Protein AF-A0A4U2EF23-F1 (afdb_monomer)

Solvent-accessible surface area (backbone atoms only — not comparable to full-atom values): 6633 Å² total; per-residue (Å²): 134,88,76,68,92,79,40,51,67,53,52,50,54,52,49,36,72,76,54,49,86,48,57,45,56,87,77,42,66,62,83,53,58,76,50,65,29,48,39,32,32,67,85,78,73,45,77,45,79,42,25,51,49,58,47,70,64,41,89,87,46,69,50,65,70,61,34,57,77,50,56,64,54,66,60,49,52,51,52,49,55,48,55,65,55,42,76,79,61,78,46,93,80,60,84,46,57,78,58,54,59,62,60,66,66,74,76,113

Structure (mmCIF, N/CA/C/O backbone):
data_AF-A0A4U2EF23-F1
#
_entry.id   AF-A0A4U2EF23-F1
#
loop_
_atom_site.group_PDB
_atom_site.id
_atom_site.type_symbol
_atom_site.label_atom_id
_atom_site.label_alt_id
_atom_site.label_comp_id
_atom_site.label_asym_id
_atom_site.label_entity_id
_atom_site.label_seq_id
_atom_site.pdbx_PDB_ins_code
_atom_site.Cartn_x
_atom_site.Cartn_y
_atom_site.Cartn_z
_atom_site.occupancy
_atom_site.B_iso_or_equiv
_atom_site.auth_seq_id
_atom_site.auth_comp_id
_atom_site.auth_asym_id
_atom_site.auth_atom_id
_atom_site.pdbx_PDB_model_num
ATOM 1 N N . MET A 1 1 ? -0.115 12.621 21.025 1.00 45.22 1 MET A N 1
ATOM 2 C CA . MET A 1 1 ? -1.493 12.299 20.584 1.00 45.22 1 MET A CA 1
ATOM 3 C C . MET A 1 1 ? -1.573 10.803 20.317 1.00 45.22 1 MET A C 1
ATOM 5 O O . MET A 1 1 ? -0.789 10.310 19.516 1.00 45.22 1 MET A O 1
ATOM 9 N N . ALA A 1 2 ? -2.441 10.072 21.017 1.00 51.09 2 ALA A N 1
ATOM 10 C CA . ALA A 1 2 ? -2.619 8.637 20.795 1.00 51.09 2 ALA A CA 1
ATOM 11 C C . ALA A 1 2 ? -3.492 8.418 19.550 1.00 51.09 2 ALA A C 1
ATOM 13 O O . ALA A 1 2 ? -4.661 8.795 19.534 1.00 51.09 2 ALA A O 1
ATOM 14 N N . ILE A 1 3 ? -2.920 7.850 18.487 1.00 53.78 3 ILE A N 1
ATOM 15 C CA . ILE A 1 3 ? -3.671 7.506 17.274 1.00 53.78 3 ILE A CA 1
ATOM 16 C C . ILE A 1 3 ? -4.458 6.213 17.563 1.00 53.78 3 ILE A C 1
ATOM 18 O O . ILE A 1 3 ? -3.842 5.214 17.945 1.00 53.78 3 ILE A O 1
ATOM 22 N N . PRO A 1 4 ? -5.797 6.186 17.406 1.00 57.59 4 PRO A N 1
ATOM 23 C CA . PRO A 1 4 ? -6.602 5.005 17.703 1.00 57.59 4 PRO A CA 1
ATOM 24 C C . PRO A 1 4 ? -6.253 3.853 16.755 1.00 57.59 4 PRO A C 1
ATOM 26 O O . PRO A 1 4 ? -6.173 4.023 15.537 1.00 57.59 4 PRO A O 1
ATOM 29 N N . LYS A 1 5 ? -6.052 2.662 17.329 1.00 59.06 5 LYS A N 1
ATOM 30 C CA . LYS A 1 5 ? -5.333 1.547 16.693 1.00 59.06 5 LYS A CA 1
ATOM 31 C C . LYS A 1 5 ? -6.028 0.926 15.472 1.00 59.06 5 LYS A C 1
ATOM 33 O O . LYS A 1 5 ? -5.356 0.224 14.733 1.00 59.06 5 LYS A O 1
ATOM 38 N N . ASN A 1 6 ? -7.314 1.174 15.210 1.00 66.12 6 ASN A N 1
ATOM 39 C CA . ASN A 1 6 ? -8.06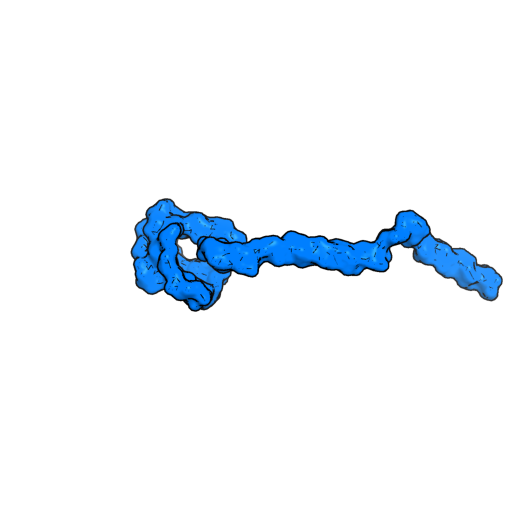0 0.498 14.135 1.00 66.12 6 ASN A CA 1
ATOM 40 C C . ASN A 1 6 ? -9.240 1.337 13.619 1.00 66.12 6 ASN A C 1
ATOM 42 O O . ASN A 1 6 ? -10.392 0.976 13.816 1.00 66.12 6 ASN A O 1
ATOM 46 N N . THR A 1 7 ? -8.980 2.476 12.980 1.00 83.75 7 THR A N 1
ATOM 47 C CA . THR A 1 7 ? -10.048 3.268 12.342 1.00 83.75 7 THR A CA 1
ATOM 48 C C . THR A 1 7 ? -9.782 3.439 10.851 1.00 83.75 7 THR A C 1
ATOM 50 O O . THR A 1 7 ? -8.625 3.480 10.428 1.00 83.75 7 THR A O 1
ATOM 53 N N . LYS A 1 8 ? -10.846 3.613 10.052 1.00 86.56 8 LYS A N 1
ATOM 54 C CA . LYS A 1 8 ? -10.757 3.959 8.619 1.00 86.56 8 LYS A CA 1
ATOM 55 C C . LYS A 1 8 ? -9.803 5.132 8.366 1.00 86.56 8 LYS A C 1
ATOM 57 O O . LYS A 1 8 ? -8.983 5.080 7.455 1.00 86.56 8 LYS A O 1
ATOM 62 N N . LYS A 1 9 ? -9.831 6.153 9.229 1.00 88.06 9 LYS A N 1
ATOM 63 C CA . LYS A 1 9 ? -8.914 7.304 9.164 1.00 88.06 9 LYS A CA 1
ATOM 64 C C . LYS A 1 9 ? -7.449 6.887 9.324 1.00 88.06 9 LYS A C 1
ATOM 66 O O . LYS A 1 9 ? -6.614 7.292 8.522 1.00 88.06 9 LYS A O 1
ATOM 71 N N . ALA A 1 10 ? -7.140 6.043 10.312 1.00 87.75 10 ALA A N 1
ATOM 72 C CA . ALA A 1 10 ? -5.783 5.537 10.520 1.00 87.75 10 ALA A CA 1
ATOM 73 C C . ALA A 1 10 ? -5.287 4.698 9.327 1.00 87.75 10 ALA A C 1
ATOM 75 O O . ALA A 1 10 ? -4.121 4.808 8.948 1.00 87.75 10 ALA A O 1
ATOM 76 N N . PHE A 1 11 ? -6.168 3.907 8.700 1.00 89.12 11 PHE A N 1
ATOM 77 C CA . PHE A 1 11 ? -5.844 3.177 7.472 1.00 89.12 11 PHE A CA 1
ATOM 78 C C . PHE A 1 11 ? -5.481 4.129 6.324 1.00 89.12 11 PHE A C 1
ATOM 80 O O . PHE A 1 11 ? -4.431 3.952 5.712 1.00 89.12 11 PHE A O 1
ATOM 87 N N . ILE A 1 12 ? -6.297 5.160 6.075 1.00 90.06 12 ILE A N 1
ATOM 88 C CA . ILE A 1 12 ? -6.070 6.131 4.991 1.00 90.06 12 ILE A CA 1
ATOM 89 C C . ILE A 1 12 ? -4.751 6.880 5.196 1.00 90.06 12 ILE A C 1
ATOM 91 O O . ILE A 1 12 ? -3.943 6.948 4.273 1.00 90.06 12 ILE A O 1
ATOM 95 N N . VAL A 1 13 ? -4.485 7.372 6.412 1.00 90.62 13 VAL A N 1
ATOM 96 C CA . VAL A 1 13 ? -3.221 8.058 6.733 1.00 90.62 13 VAL A CA 1
ATOM 97 C C . VAL A 1 13 ? -2.028 7.134 6.490 1.00 90.62 13 VAL A C 1
ATOM 99 O O . VAL A 1 13 ? -1.048 7.531 5.864 1.00 90.62 13 VAL A O 1
ATOM 102 N N . LYS A 1 14 ? -2.117 5.872 6.923 1.00 90.44 14 LYS A N 1
ATOM 103 C CA . LYS A 1 14 ? -1.050 4.888 6.713 1.00 90.44 14 LYS A CA 1
ATOM 104 C C . LYS A 1 14 ? -0.858 4.540 5.231 1.00 90.44 14 LYS A C 1
ATOM 106 O O . LYS A 1 14 ? 0.278 4.376 4.785 1.00 90.44 14 LYS A O 1
ATOM 111 N N . ALA A 1 15 ? -1.943 4.427 4.466 1.00 91.38 15 ALA A N 1
ATOM 112 C CA . ALA A 1 15 ? -1.898 4.195 3.024 1.00 91.38 15 ALA A CA 1
ATOM 113 C C . ALA A 1 15 ? -1.234 5.372 2.295 1.00 91.38 15 ALA A C 1
ATOM 115 O O . ALA A 1 15 ? -0.330 5.151 1.491 1.00 91.38 15 ALA A O 1
ATOM 116 N N . GLN A 1 16 ? -1.589 6.609 2.650 1.00 91.19 16 GLN A N 1
ATOM 117 C CA . GLN A 1 16 ? -0.965 7.825 2.119 1.00 91.19 16 GLN A CA 1
ATOM 118 C C . GLN A 1 16 ? 0.517 7.931 2.493 1.00 91.19 16 GLN A C 1
ATOM 120 O O . GLN A 1 16 ? 1.336 8.261 1.645 1.00 91.19 16 GLN A O 1
ATOM 125 N N . GLN A 1 17 ? 0.901 7.595 3.727 1.00 92.00 17 GLN A N 1
ATOM 126 C CA . GLN A 1 17 ? 2.310 7.602 4.139 1.00 92.00 17 GLN A CA 1
ATOM 127 C C . GLN A 1 17 ? 3.159 6.590 3.359 1.00 92.00 17 GLN A C 1
ATOM 129 O O . GLN A 1 17 ? 4.306 6.876 3.030 1.00 92.00 17 GLN A O 1
ATOM 134 N N . ARG A 1 18 ? 2.615 5.403 3.060 1.00 91.69 18 ARG A N 1
ATOM 135 C CA . ARG A 1 18 ? 3.356 4.356 2.341 1.00 91.69 18 ARG A CA 1
ATOM 136 C C . ARG A 1 18 ? 3.391 4.577 0.831 1.00 91.69 18 ARG A C 1
ATOM 138 O O . ARG A 1 18 ? 4.411 4.313 0.202 1.00 91.69 18 ARG A O 1
ATOM 145 N N . TRP A 1 19 ? 2.271 4.993 0.249 1.00 91.88 19 TRP A N 1
ATOM 146 C CA . TRP A 1 19 ? 2.072 5.003 -1.202 1.00 91.88 19 TRP A CA 1
ATOM 147 C C . TRP A 1 19 ? 1.936 6.403 -1.801 1.00 91.88 19 TRP A C 1
ATOM 149 O O . TRP A 1 19 ? 1.872 6.534 -3.025 1.00 91.88 19 TRP A O 1
ATOM 159 N N . GLY A 1 20 ? 1.873 7.445 -0.974 1.00 90.50 20 GLY A N 1
ATOM 160 C CA . GLY A 1 20 ? 1.584 8.806 -1.410 1.00 90.50 20 GLY A CA 1
ATOM 161 C C . GLY A 1 20 ? 0.205 8.893 -2.059 1.00 90.50 20 GLY A C 1
ATOM 162 O O . GLY A 1 20 ? -0.792 8.424 -1.514 1.00 90.50 20 GLY A O 1
ATOM 163 N N . ASN A 1 21 ? 0.165 9.463 -3.262 1.00 90.88 21 ASN A N 1
ATOM 164 C CA . ASN A 1 21 ? -1.057 9.675 -4.037 1.00 90.88 21 ASN A CA 1
ATOM 165 C C . ASN A 1 21 ? -1.340 8.556 -5.066 1.00 90.88 21 ASN A C 1
ATOM 167 O O . ASN A 1 21 ? -2.088 8.774 -6.011 1.00 90.88 21 ASN A O 1
ATOM 171 N N . LYS A 1 22 ? -0.719 7.372 -4.945 1.00 91.06 22 LYS A N 1
ATOM 172 C CA . LYS A 1 22 ? -0.860 6.288 -5.943 1.00 91.06 22 LYS A CA 1
ATOM 173 C C . LYS A 1 22 ? -2.214 5.574 -5.902 1.00 91.06 22 LYS A C 1
ATOM 175 O O . LYS A 1 22 ? -2.697 5.116 -6.937 1.00 91.06 22 LYS A O 1
ATOM 180 N N . TYR A 1 23 ? -2.804 5.458 -4.715 1.00 93.94 23 TYR A N 1
ATOM 181 C CA . TYR A 1 23 ? -4.043 4.718 -4.495 1.00 93.94 23 TYR A CA 1
ATOM 182 C C . TYR A 1 23 ? -5.094 5.620 -3.862 1.00 93.94 23 TYR A C 1
ATOM 184 O O . TYR A 1 23 ? -4.783 6.407 -2.967 1.00 93.94 23 TYR A O 1
ATOM 192 N N . ASP A 1 24 ? -6.335 5.488 -4.317 1.00 92.75 24 ASP A N 1
ATOM 193 C CA . ASP A 1 24 ? -7.488 6.094 -3.670 1.00 92.75 24 ASP A CA 1
ATOM 194 C C . ASP A 1 24 ? -8.185 5.067 -2.768 1.00 92.75 24 ASP A C 1
ATOM 196 O O . ASP A 1 24 ? -8.467 3.935 -3.160 1.00 92.75 24 ASP A O 1
ATOM 200 N N . CYS A 1 25 ? -8.420 5.476 -1.524 1.00 89.25 25 CYS A N 1
ATOM 201 C CA . CYS A 1 25 ? -9.048 4.679 -0.475 1.00 89.25 25 CYS A CA 1
ATOM 202 C C . CYS A 1 25 ? -10.432 5.235 -0.092 1.00 89.25 25 CYS A C 1
ATOM 204 O O . CYS A 1 25 ? -10.955 4.897 0.969 1.00 89.25 25 CYS A O 1
ATOM 206 N N . SER A 1 26 ? -11.029 6.102 -0.918 1.00 87.25 26 SER A N 1
ATOM 207 C CA . SER A 1 26 ? -12.325 6.741 -0.640 1.00 87.25 26 SER A CA 1
ATOM 208 C C . SER A 1 26 ? -13.449 5.724 -0.395 1.00 87.25 26 SER A C 1
ATOM 210 O O . SER A 1 26 ? -14.254 5.891 0.526 1.00 87.25 26 SER A O 1
ATOM 212 N N . LYS A 1 27 ? -13.437 4.615 -1.147 1.00 85.06 27 LYS A N 1
ATOM 213 C CA . LYS A 1 27 ? -14.405 3.510 -1.045 1.00 85.06 27 LYS A CA 1
ATOM 214 C C . LYS A 1 27 ? -14.062 2.464 0.028 1.00 85.06 27 LYS A C 1
ATOM 216 O O . LYS A 1 27 ? -14.821 1.521 0.212 1.00 85.06 27 LYS A O 1
ATOM 221 N N . VAL A 1 28 ? -12.945 2.607 0.749 1.00 87.94 28 VAL A N 1
ATOM 222 C CA . VAL A 1 28 ? -12.517 1.606 1.739 1.00 87.94 28 VAL A CA 1
ATOM 223 C C . VAL A 1 28 ? -13.440 1.627 2.952 1.00 87.94 28 VAL A C 1
ATOM 225 O O . VAL A 1 28 ? -13.598 2.670 3.591 1.00 87.94 28 VAL A O 1
ATOM 228 N N . ASP A 1 29 ? -13.979 0.467 3.316 1.00 86.75 29 ASP A N 1
ATOM 229 C CA . ASP A 1 29 ? -14.604 0.239 4.615 1.00 86.75 29 ASP A CA 1
ATOM 230 C C . ASP A 1 29 ? -13.708 -0.659 5.476 1.00 86.75 29 ASP A C 1
ATOM 232 O O . ASP A 1 29 ? -13.542 -1.852 5.225 1.00 86.75 29 ASP A O 1
ATOM 236 N N . TYR A 1 30 ? -13.018 -0.053 6.444 1.00 87.81 30 TYR A N 1
ATOM 237 C CA . TYR A 1 30 ? -11.989 -0.743 7.216 1.00 87.81 30 TYR A CA 1
ATOM 238 C C . TYR A 1 30 ? -12.582 -1.362 8.480 1.00 87.81 30 TYR A C 1
ATOM 240 O O . TYR A 1 30 ? -12.881 -0.650 9.438 1.00 87.81 30 TYR A O 1
ATOM 248 N N . VAL A 1 31 ? -12.649 -2.694 8.506 1.00 87.31 31 VAL A N 1
ATOM 249 C CA . VAL A 1 31 ? -13.078 -3.470 9.680 1.00 87.31 31 VAL A CA 1
ATOM 250 C C . VAL A 1 31 ? -11.872 -3.988 10.470 1.00 87.31 31 VAL A C 1
ATOM 252 O O . VAL A 1 31 ? -11.749 -3.764 11.672 1.00 87.31 31 VAL A O 1
ATOM 255 N N . ASN A 1 32 ? -10.949 -4.687 9.804 1.00 87.19 32 ASN A N 1
ATOM 256 C CA . ASN A 1 32 ? -9.731 -5.231 10.406 1.00 87.19 32 ASN A CA 1
ATOM 257 C C . ASN A 1 32 ? -8.663 -5.497 9.324 1.00 87.19 32 ASN A C 1
ATOM 259 O O . ASN A 1 32 ? -8.872 -5.225 8.146 1.00 87.19 32 ASN A O 1
ATOM 263 N N . SER A 1 33 ? -7.502 -6.039 9.706 1.00 89.12 33 SER A N 1
ATOM 264 C CA . SER A 1 33 ? -6.389 -6.272 8.772 1.00 89.12 33 SER A CA 1
ATOM 265 C C . SER A 1 33 ? -6.571 -7.459 7.816 1.00 89.12 33 SER A C 1
ATOM 267 O O . SER A 1 33 ? -5.779 -7.606 6.882 1.00 89.12 33 SER A O 1
ATOM 269 N N . ARG A 1 34 ? -7.572 -8.311 8.060 1.00 90.25 34 ARG A N 1
ATOM 270 C CA . ARG A 1 34 ? -7.857 -9.551 7.323 1.00 90.25 34 ARG A CA 1
ATOM 271 C C . ARG A 1 34 ? -9.068 -9.426 6.398 1.00 90.25 34 ARG A C 1
ATOM 273 O O . ARG A 1 34 ? -9.123 -10.156 5.420 1.00 90.25 34 ARG A O 1
ATOM 280 N N . THR A 1 35 ? -10.004 -8.528 6.687 1.00 91.75 35 THR A N 1
ATOM 281 C CA . THR A 1 35 ? -11.153 -8.242 5.821 1.00 91.75 35 THR A CA 1
ATOM 282 C C . THR A 1 35 ? -10.675 -7.553 4.546 1.00 91.75 35 THR A C 1
ATOM 284 O O . THR A 1 35 ? -9.839 -6.653 4.618 1.00 91.75 35 THR A O 1
ATOM 287 N N . SER A 1 36 ? -11.159 -7.992 3.384 1.00 93.38 36 SER A N 1
ATOM 288 C CA . SER A 1 36 ? -10.858 -7.349 2.105 1.00 93.38 36 SER A CA 1
ATOM 289 C C . SER A 1 36 ? -11.418 -5.929 2.065 1.00 93.38 36 SER A C 1
ATOM 291 O O . SER A 1 36 ? -12.464 -5.631 2.636 1.00 93.38 36 SER A O 1
ATOM 293 N N . VAL A 1 37 ? -10.686 -5.040 1.403 1.00 93.81 37 VAL A N 1
ATOM 294 C CA . VAL A 1 37 ? -11.105 -3.668 1.135 1.00 93.81 37 VAL A CA 1
ATOM 295 C C . VAL A 1 37 ? -10.924 -3.369 -0.349 1.00 93.81 37 VAL A C 1
ATOM 297 O O . VAL A 1 37 ? -9.983 -3.863 -0.975 1.00 93.81 37 VA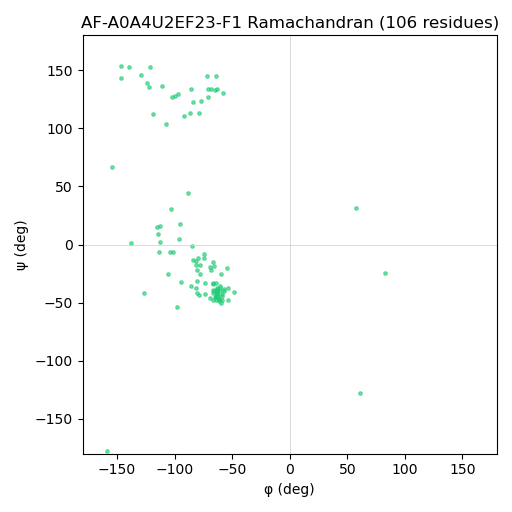L A O 1
ATOM 300 N N . VAL A 1 38 ? -11.816 -2.546 -0.897 1.00 94.44 38 VAL A N 1
ATOM 301 C CA . VAL A 1 38 ? -11.738 -2.076 -2.285 1.00 94.44 38 VAL A CA 1
ATOM 302 C C . VAL A 1 38 ? -10.811 -0.868 -2.346 1.00 94.44 38 VAL A C 1
ATOM 304 O O . VAL A 1 38 ? -11.038 0.133 -1.664 1.00 94.44 38 VAL A O 1
ATOM 307 N N . ILE A 1 39 ? -9.765 -0.961 -3.161 1.00 94.19 39 ILE A N 1
ATOM 308 C CA . ILE A 1 39 ? -8.765 0.088 -3.358 1.00 94.19 39 ILE A CA 1
ATOM 309 C C . ILE A 1 39 ? -8.740 0.447 -4.839 1.00 94.19 39 ILE A C 1
ATOM 311 O O . ILE A 1 39 ? -8.725 -0.430 -5.696 1.00 94.19 39 ILE A O 1
ATOM 315 N N . HIS A 1 40 ? -8.701 1.740 -5.139 1.00 94.75 40 HIS A N 1
ATOM 316 C CA . HIS A 1 40 ? -8.644 2.230 -6.510 1.00 94.75 40 HIS A CA 1
ATOM 317 C C . HIS A 1 40 ? -7.207 2.598 -6.892 1.00 94.75 40 HIS A C 1
ATOM 319 O O . HIS A 1 40 ? -6.534 3.359 -6.186 1.00 94.75 40 HIS A O 1
ATOM 325 N N . CYS A 1 41 ? -6.709 2.070 -8.010 1.00 95.00 41 CYS A N 1
ATOM 326 C CA . CYS A 1 41 ? -5.415 2.456 -8.562 1.00 95.00 41 CYS A CA 1
ATOM 327 C C . CYS A 1 41 ? -5.565 3.684 -9.463 1.00 95.00 41 CYS A C 1
ATOM 329 O O . CYS A 1 41 ? -6.094 3.570 -10.561 1.00 95.00 41 CYS A O 1
ATOM 331 N N . LYS A 1 42 ? -4.998 4.834 -9.072 1.00 93.88 42 LYS A N 1
ATOM 332 C CA . LYS A 1 42 ? -5.076 6.062 -9.889 1.00 93.88 42 LYS A CA 1
ATOM 333 C C . LYS A 1 42 ? -4.265 6.004 -11.187 1.00 93.88 42 LYS A C 1
ATOM 335 O O . LYS A 1 42 ? -4.465 6.822 -12.072 1.00 93.88 42 LYS A O 1
ATOM 340 N N . LYS A 1 43 ? -3.298 5.086 -11.280 1.00 93.00 43 LYS A N 1
ATOM 341 C CA . LYS A 1 43 ? -2.432 4.947 -12.461 1.00 93.00 43 LYS A CA 1
ATOM 342 C C . LYS A 1 43 ? -3.141 4.207 -13.598 1.00 93.00 43 LYS A C 1
ATOM 344 O O . LYS A 1 43 ? -3.029 4.623 -14.742 1.00 93.00 43 LYS A O 1
ATOM 349 N N . HIS A 1 44 ? -3.848 3.129 -13.265 1.00 91.81 44 HIS A N 1
ATOM 350 C CA . HIS A 1 44 ? -4.541 2.274 -14.236 1.00 91.81 44 HIS A CA 1
ATOM 351 C C . HIS A 1 44 ? -6.057 2.507 -14.256 1.00 91.81 44 HIS A C 1
ATOM 353 O O . HIS A 1 44 ? -6.744 1.982 -15.119 1.00 91.81 44 HIS A O 1
ATOM 359 N N . ASN A 1 45 ? -6.580 3.321 -13.332 1.00 92.56 45 ASN A N 1
ATOM 360 C CA . ASN A 1 45 ? -8.008 3.592 -13.148 1.00 92.56 45 ASN A CA 1
ATOM 361 C C . ASN A 1 45 ? -8.853 2.330 -12.892 1.00 92.56 45 ASN A C 1
ATOM 363 O O . ASN A 1 45 ? -10.027 2.283 -13.249 1.00 92.56 45 ASN A O 1
ATOM 367 N N . VAL A 1 46 ? -8.269 1.324 -12.239 1.00 93.12 46 VAL A N 1
ATOM 368 C CA . VAL A 1 46 ? -8.925 0.048 -11.915 1.00 93.12 46 VAL A CA 1
ATOM 369 C C . VAL A 1 46 ? -9.157 -0.064 -10.408 1.00 93.12 46 VAL A C 1
ATOM 371 O O . VAL A 1 46 ? -8.272 0.252 -9.604 1.00 93.12 46 VAL A O 1
ATOM 374 N N . ASP A 1 47 ? -10.346 -0.536 -10.034 1.00 94.25 47 ASP A N 1
ATOM 375 C CA . ASP A 1 4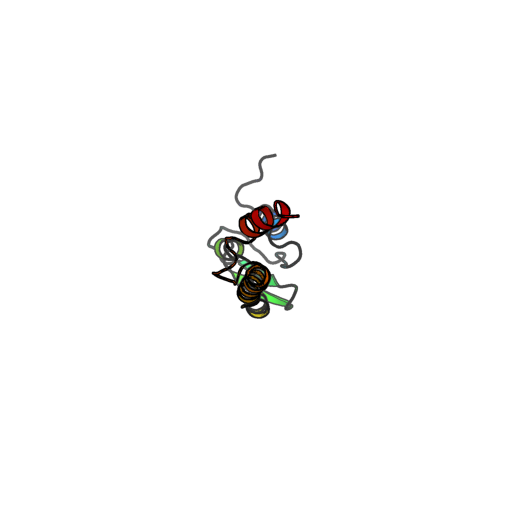7 ? -10.688 -0.939 -8.669 1.00 94.25 47 ASP A CA 1
ATOM 376 C C . ASP A 1 47 ? -10.258 -2.394 -8.446 1.00 94.25 47 ASP A C 1
ATOM 378 O O . ASP A 1 47 ? -10.515 -3.262 -9.278 1.00 94.25 47 ASP A O 1
ATOM 382 N N . PHE A 1 48 ? -9.607 -2.676 -7.319 1.00 94.00 48 PHE A N 1
ATOM 383 C CA . PHE A 1 48 ? -9.191 -4.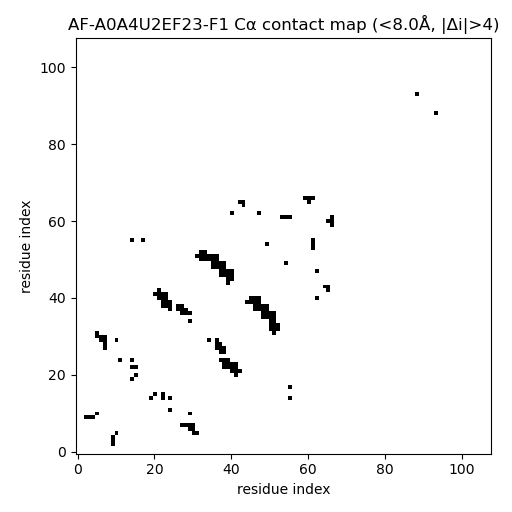029 -6.960 1.00 94.00 48 PHE A CA 1
ATOM 384 C C . PHE A 1 48 ? -9.402 -4.302 -5.472 1.00 94.00 48 PHE A C 1
ATOM 386 O O . PHE A 1 48 ? -9.355 -3.399 -4.632 1.00 94.00 48 PHE A O 1
ATOM 393 N N . GLU A 1 49 ? -9.609 -5.572 -5.136 1.00 93.81 49 GLU A N 1
ATOM 394 C CA . GLU A 1 49 ? -9.835 -6.008 -3.761 1.00 93.81 49 GLU A CA 1
ATOM 395 C C . GLU A 1 49 ? -8.583 -6.633 -3.161 1.00 93.81 49 GLU A C 1
ATOM 397 O O . GLU A 1 49 ? -8.003 -7.569 -3.713 1.00 93.81 49 GLU A O 1
ATOM 402 N N . GLN A 1 50 ? -8.174 -6.141 -1.992 1.00 93.56 50 GLN A N 1
ATOM 403 C CA . GLN A 1 50 ? -7.089 -6.733 -1.213 1.00 93.56 50 GLN A CA 1
ATOM 404 C C . GLN A 1 50 ? -7.328 -6.578 0.282 1.00 93.56 50 GLN A C 1
ATOM 406 O O . GLN A 1 50 ? -7.966 -5.637 0.743 1.00 93.56 50 GLN A O 1
ATOM 411 N N . THR A 1 51 ? -6.757 -7.481 1.077 1.00 94.31 51 THR A N 1
ATOM 412 C CA . THR A 1 51 ? -6.731 -7.294 2.533 1.00 94.31 51 THR A CA 1
ATOM 413 C C . THR A 1 51 ? -5.749 -6.176 2.900 1.00 94.31 51 THR A C 1
ATOM 415 O O . THR A 1 51 ? -4.679 -6.082 2.288 1.00 94.31 51 THR A O 1
ATOM 418 N N . PRO A 1 52 ? -6.017 -5.357 3.934 1.00 93.38 52 PRO A N 1
ATOM 419 C CA . PRO A 1 52 ? -5.071 -4.353 4.410 1.00 93.38 52 PRO A CA 1
ATOM 420 C C . PRO A 1 52 ? -3.697 -4.944 4.739 1.00 93.38 52 PRO 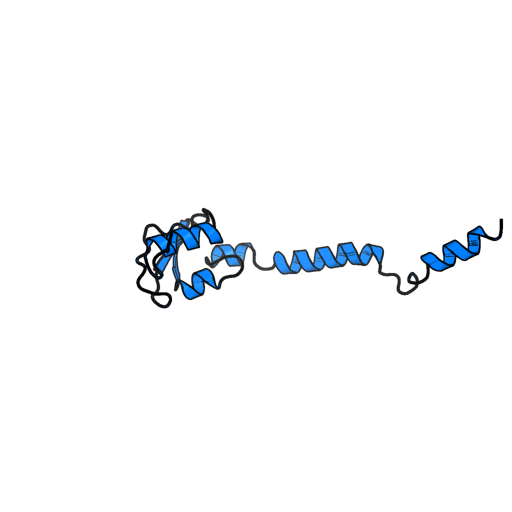A C 1
ATOM 422 O O . PRO A 1 52 ? -2.672 -4.325 4.458 1.00 93.38 52 PRO A O 1
ATOM 425 N N . LYS A 1 53 ? -3.653 -6.162 5.301 1.00 93.12 53 LYS A N 1
ATOM 426 C CA . LYS A 1 53 ? -2.394 -6.872 5.555 1.00 93.12 53 LYS A CA 1
ATOM 427 C C . LYS A 1 53 ? -1.613 -7.112 4.261 1.00 93.12 53 LYS A C 1
ATOM 429 O O . LYS A 1 53 ? -0.429 -6.790 4.231 1.00 93.12 53 LYS A O 1
ATOM 434 N N . ALA A 1 54 ? -2.250 -7.652 3.220 1.00 92.69 54 ALA A N 1
ATOM 435 C CA . ALA A 1 54 ? -1.603 -7.885 1.929 1.00 92.69 54 ALA A CA 1
ATOM 436 C C . ALA A 1 54 ? -1.180 -6.565 1.270 1.00 92.69 54 ALA A C 1
ATOM 438 O O . ALA A 1 54 ? -0.026 -6.425 0.864 1.00 92.69 54 ALA A O 1
ATOM 439 N N . HIS A 1 55 ? -2.070 -5.569 1.282 1.00 93.00 55 HIS A N 1
ATOM 440 C CA . HIS A 1 55 ? -1.807 -4.238 0.751 1.00 93.00 55 HIS A CA 1
ATOM 441 C C . HIS A 1 55 ? -0.537 -3.632 1.362 1.00 93.00 55 HIS A C 1
ATOM 443 O O . HIS A 1 55 ? 0.328 -3.181 0.627 1.00 93.00 55 HIS A O 1
ATOM 449 N N . PHE A 1 56 ? -0.356 -3.678 2.687 1.00 92.56 56 PHE A N 1
ATOM 450 C CA . PHE A 1 56 ? 0.858 -3.166 3.340 1.00 92.56 56 PHE A CA 1
ATOM 451 C C . PHE A 1 56 ? 2.058 -4.125 3.312 1.00 92.56 56 PHE A C 1
ATOM 453 O O . PHE A 1 56 ? 3.170 -3.694 3.612 1.00 92.56 56 PHE A O 1
ATOM 460 N N . ALA A 1 57 ? 1.879 -5.404 2.989 1.00 92.62 57 ALA A N 1
ATOM 461 C CA . ALA A 1 57 ? 2.991 -6.344 2.840 1.00 92.62 57 ALA A CA 1
ATOM 462 C C . ALA A 1 57 ? 3.723 -6.166 1.499 1.00 92.62 57 ALA A C 1
ATOM 464 O O . ALA A 1 57 ? 4.914 -6.467 1.403 1.00 92.62 57 ALA A O 1
ATOM 465 N N . ALA A 1 58 ? 3.041 -5.637 0.480 1.00 90.50 58 ALA A N 1
ATOM 466 C CA . ALA A 1 58 ? 3.614 -5.393 -0.837 1.00 90.50 58 ALA A CA 1
ATOM 467 C C . ALA A 1 58 ? 4.846 -4.469 -0.780 1.00 90.50 58 ALA A C 1
ATOM 469 O O . ALA A 1 58 ? 4.804 -3.394 -0.175 1.00 90.50 58 ALA A O 1
ATOM 470 N N . LYS A 1 59 ? 5.955 -4.868 -1.421 1.00 86.69 59 LYS A N 1
ATOM 471 C CA . LYS A 1 59 ? 7.224 -4.111 -1.383 1.00 86.69 59 LYS A CA 1
ATOM 472 C C . LYS A 1 59 ? 7.197 -2.828 -2.218 1.00 86.69 59 LYS A C 1
ATOM 474 O O . LYS A 1 59 ? 7.698 -1.808 -1.758 1.00 86.69 59 LYS A O 1
ATOM 479 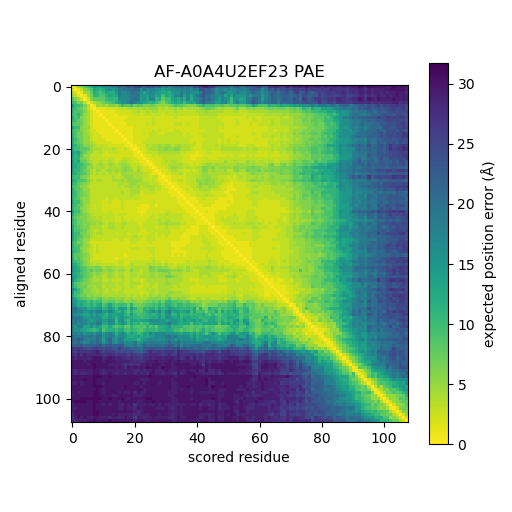N N . HIS A 1 60 ? 6.632 -2.887 -3.424 1.00 85.69 60 HIS A N 1
ATOM 480 C CA . HIS A 1 60 ? 6.722 -1.795 -4.405 1.00 85.69 60 HIS A CA 1
ATOM 481 C C . HIS A 1 60 ? 5.365 -1.342 -4.931 1.00 85.69 60 HIS A C 1
ATOM 483 O O . HIS A 1 60 ? 5.135 -0.139 -5.031 1.00 85.69 60 HIS A O 1
ATOM 489 N N . HIS A 1 61 ? 4.465 -2.289 -5.210 1.00 90.38 61 HIS A N 1
ATOM 490 C CA . HIS A 1 61 ? 3.113 -2.020 -5.697 1.00 90.38 61 HIS A CA 1
ATOM 491 C C . HIS A 1 61 ? 2.139 -3.054 -5.163 1.00 90.38 61 HIS A C 1
ATOM 493 O O . HIS A 1 61 ? 2.498 -4.223 -5.046 1.00 90.38 61 HIS A O 1
ATOM 499 N N . SER A 1 62 ? 0.925 -2.614 -4.844 1.00 90.38 62 SER A N 1
ATOM 500 C CA . SER A 1 62 ? -0.184 -3.485 -4.454 1.00 90.38 62 SER A CA 1
ATOM 501 C C . SER A 1 62 ? -1.076 -3.841 -5.645 1.00 90.38 62 SER A C 1
ATOM 503 O O . SER A 1 62 ? -1.579 -4.956 -5.697 1.00 90.38 62 SER A O 1
ATOM 505 N N . CYS A 1 63 ? -1.229 -2.943 -6.622 1.00 92.75 63 CYS A N 1
ATOM 506 C CA . CYS A 1 63 ? -1.920 -3.231 -7.882 1.00 92.75 63 CYS A CA 1
ATOM 507 C C . CYS A 1 63 ? -1.079 -4.174 -8.760 1.00 92.75 63 CYS A C 1
ATOM 509 O O . CYS A 1 63 ? 0.120 -3.940 -8.932 1.00 92.75 63 CYS A O 1
ATOM 511 N N . SER A 1 64 ? -1.714 -5.210 -9.318 1.00 89.81 64 SER A N 1
ATOM 512 C CA . SER A 1 64 ? -1.087 -6.199 -10.208 1.00 89.81 64 SER A CA 1
ATOM 513 C C . SER A 1 64 ? -0.487 -5.549 -11.452 1.00 89.81 64 SER A C 1
ATOM 515 O O . SER A 1 64 ? 0.686 -5.758 -11.728 1.00 89.81 64 SER A O 1
ATOM 517 N N . GLU A 1 65 ? -1.227 -4.673 -12.129 1.00 91.25 65 GLU A N 1
ATOM 518 C CA . GLU A 1 65 ? -0.734 -3.972 -13.324 1.00 91.25 65 GLU A CA 1
ATOM 519 C C . GLU A 1 65 ? 0.467 -3.067 -13.008 1.00 91.25 65 GLU A C 1
ATOM 521 O O . GLU A 1 65 ? 1.453 -3.033 -13.742 1.00 91.25 65 GLU A O 1
ATOM 526 N N . CYS A 1 66 ? 0.448 -2.372 -11.861 1.00 91.06 66 CYS A N 1
ATOM 527 C CA . CYS A 1 66 ? 1.610 -1.600 -11.400 1.00 91.06 66 CYS A CA 1
ATOM 528 C C . CYS A 1 66 ? 2.815 -2.495 -11.127 1.00 91.06 66 CYS A C 1
ATOM 530 O O . CYS A 1 66 ? 3.949 -2.097 -11.389 1.00 91.06 66 CYS A O 1
ATOM 532 N N . TYR A 1 67 ? 2.569 -3.669 -10.550 1.00 89.56 67 TYR A N 1
ATOM 533 C CA . TYR A 1 67 ? 3.615 -4.625 -10.245 1.00 89.56 67 TYR A CA 1
ATOM 534 C C . TYR A 1 67 ? 4.243 -5.176 -11.525 1.00 89.56 67 TYR A C 1
ATOM 536 O O . TYR A 1 67 ? 5.464 -5.162 -11.632 1.00 89.56 67 TYR A O 1
ATOM 544 N N . GLU A 1 68 ? 3.432 -5.591 -12.498 1.00 87.44 68 GLU A N 1
ATOM 545 C CA . GLU A 1 68 ? 3.892 -6.114 -13.787 1.00 87.44 68 GLU A CA 1
ATOM 546 C C . GLU A 1 68 ? 4.664 -5.070 -14.592 1.00 87.44 68 GLU A C 1
ATOM 548 O O . GLU A 1 68 ? 5.749 -5.367 -15.087 1.00 87.44 68 GLU A O 1
ATOM 553 N N . ALA A 1 69 ? 4.179 -3.825 -14.637 1.00 86.94 69 ALA A N 1
ATOM 554 C CA . ALA A 1 69 ? 4.853 -2.737 -15.344 1.00 86.94 69 ALA A CA 1
ATOM 555 C C . ALA A 1 69 ? 6.273 -2.448 -14.820 1.00 86.94 69 ALA A C 1
ATOM 557 O O . ALA A 1 69 ? 7.105 -1.912 -15.549 1.00 86.94 69 ALA A O 1
ATOM 558 N N . GLU A 1 70 ? 6.560 -2.775 -13.556 1.00 82.94 70 GLU A N 1
ATOM 559 C CA . GLU A 1 70 ? 7.877 -2.579 -12.942 1.00 82.94 70 GLU A CA 1
ATOM 560 C C . GLU A 1 70 ? 8.602 -3.898 -12.613 1.00 82.94 70 GLU A C 1
ATOM 562 O O . GLU A 1 70 ? 9.721 -3.891 -12.078 1.00 82.94 70 GLU A O 1
ATOM 567 N N . ALA A 1 71 ? 7.999 -5.040 -12.954 1.00 76.00 71 ALA A N 1
ATOM 568 C CA . ALA A 1 71 ? 8.583 -6.353 -12.743 1.00 76.00 71 ALA A CA 1
ATOM 569 C C . ALA A 1 71 ? 9.874 -6.483 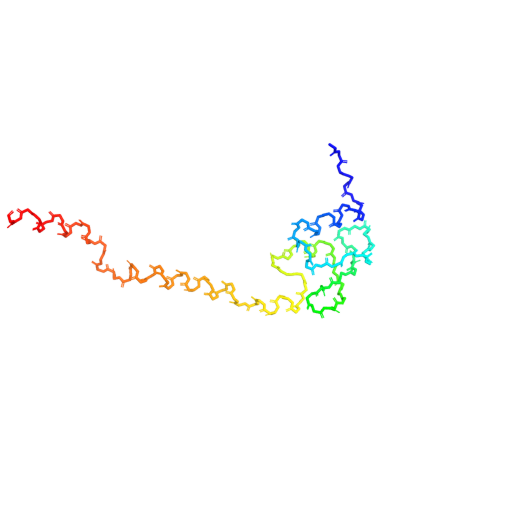-13.569 1.00 76.00 71 ALA A C 1
ATOM 571 O O . ALA A 1 71 ? 9.957 -6.086 -14.726 1.00 76.00 71 ALA A O 1
ATOM 572 N N . GLY A 1 72 ? 10.939 -6.999 -12.952 1.00 68.62 72 GLY A N 1
ATOM 573 C CA . GLY A 1 72 ? 12.237 -7.181 -13.614 1.00 68.62 72 GLY A CA 1
ATOM 574 C C . GLY A 1 72 ? 13.138 -5.938 -13.666 1.00 68.62 72 GLY A C 1
ATOM 575 O O . GLY A 1 72 ? 14.359 -6.102 -13.637 1.00 68.62 72 GLY A O 1
ATOM 576 N N . ILE A 1 73 ? 12.596 -4.712 -13.600 1.00 75.88 73 ILE A N 1
ATOM 577 C CA . ILE A 1 73 ? 13.406 -3.473 -13.558 1.00 75.88 73 ILE A CA 1
ATOM 578 C C . ILE A 1 73 ? 14.381 -3.502 -12.371 1.00 75.88 73 ILE A C 1
ATOM 580 O O . ILE A 1 73 ? 15.549 -3.137 -12.491 1.00 75.88 73 ILE A O 1
ATOM 584 N N . PHE A 1 74 ? 13.933 -4.001 -11.216 1.00 68.38 74 PHE A N 1
ATOM 585 C CA . PHE A 1 74 ? 14.765 -4.082 -10.015 1.00 68.38 74 PHE A CA 1
ATOM 586 C C . PHE A 1 74 ? 15.944 -5.062 -10.158 1.00 68.38 74 PHE A C 1
ATOM 588 O O . PHE A 1 74 ? 17.056 -4.753 -9.726 1.00 68.38 74 PHE A O 1
ATOM 595 N N . GLN A 1 75 ? 15.726 -6.223 -10.791 1.00 69.25 75 GLN A N 1
ATOM 596 C CA . GLN A 1 75 ? 16.802 -7.184 -11.057 1.00 69.25 75 GLN A CA 1
ATOM 597 C C . GLN A 1 75 ? 17.811 -6.607 -12.055 1.00 69.25 75 GLN A C 1
ATOM 599 O O . GLN A 1 75 ? 19.017 -6.724 -11.841 1.00 69.25 75 GLN A O 1
ATOM 604 N N . ASN A 1 76 ? 17.325 -5.935 -13.103 1.00 72.69 76 ASN A N 1
ATOM 605 C CA . ASN A 1 76 ? 18.168 -5.289 -14.108 1.00 72.69 76 ASN A CA 1
ATOM 606 C C . ASN A 1 76 ? 19.027 -4.190 -13.477 1.00 72.69 76 ASN A C 1
ATOM 608 O O . ASN A 1 76 ? 20.238 -4.193 -13.661 1.00 72.69 76 ASN A O 1
ATOM 612 N N . LYS A 1 77 ? 18.447 -3.357 -12.605 1.00 75.44 77 LYS A N 1
ATOM 613 C CA . LYS A 1 77 ? 19.175 -2.306 -11.880 1.00 75.44 77 LYS A CA 1
ATOM 614 C C . LYS A 1 77 ? 20.299 -2.854 -10.992 1.00 75.44 77 LYS A C 1
ATOM 616 O O . LYS A 1 77 ? 21.345 -2.220 -10.859 1.00 75.44 77 LYS A O 1
ATOM 621 N N . TRP A 1 78 ? 20.108 -4.021 -10.370 1.00 71.56 78 TRP A N 1
ATOM 622 C CA . TRP A 1 78 ? 21.172 -4.689 -9.610 1.00 71.56 78 TRP A CA 1
ATOM 623 C C . TRP A 1 78 ? 22.283 -5.213 -10.529 1.00 71.56 78 TRP A C 1
ATOM 625 O O . TRP A 1 78 ? 23.455 -4.952 -10.257 1.00 71.56 78 TRP A O 1
ATOM 635 N N . ARG A 1 79 ? 21.929 -5.875 -11.643 1.00 72.12 79 ARG A N 1
ATOM 636 C CA . ARG A 1 79 ? 22.907 -6.342 -12.644 1.00 72.12 79 ARG A CA 1
ATOM 637 C C . ARG A 1 79 ? 23.692 -5.181 -13.259 1.00 72.12 79 ARG A C 1
ATOM 639 O O . ARG A 1 79 ? 24.902 -5.286 -13.406 1.00 72.12 79 ARG A O 1
ATOM 646 N N . GLU A 1 80 ? 23.037 -4.061 -13.548 1.00 74.50 80 GLU A N 1
ATOM 647 C CA . GLU A 1 80 ? 23.672 -2.836 -14.046 1.00 74.50 80 GLU A CA 1
ATOM 648 C C . GLU A 1 80 ? 24.626 -2.226 -13.016 1.00 74.50 80 GLU A C 1
ATOM 650 O O . GLU A 1 80 ? 25.758 -1.888 -13.355 1.00 74.50 80 GLU A O 1
ATOM 655 N N . LYS A 1 81 ? 24.221 -2.137 -11.739 1.00 70.75 81 LYS A N 1
ATOM 656 C CA . LYS A 1 81 ? 25.108 -1.687 -10.652 1.00 70.75 81 LYS A CA 1
ATOM 657 C C . LYS A 1 81 ? 26.342 -2.574 -10.512 1.00 70.75 81 LYS A C 1
ATOM 659 O O . LYS A 1 81 ? 27.444 -2.058 -10.324 1.00 70.75 81 LYS A O 1
ATOM 664 N N . LEU A 1 82 ? 26.167 -3.891 -10.596 1.00 67.62 82 LEU A N 1
ATOM 665 C CA . LEU A 1 82 ? 27.280 -4.835 -10.578 1.00 67.62 82 LEU A CA 1
ATOM 666 C C . LEU A 1 82 ? 28.189 -4.654 -11.789 1.00 67.62 82 LEU A C 1
ATOM 668 O O . LEU A 1 82 ? 29.392 -4.513 -11.610 1.00 67.62 82 LEU A O 1
ATOM 672 N N . ALA A 1 83 ? 27.630 -4.567 -12.996 1.00 64.44 83 ALA A N 1
ATOM 673 C CA . ALA A 1 83 ? 28.395 -4.339 -14.218 1.00 64.44 83 ALA A CA 1
ATOM 674 C C . ALA A 1 83 ? 29.165 -3.006 -14.184 1.00 64.44 83 ALA A C 1
ATOM 676 O O . ALA A 1 83 ? 30.313 -2.943 -14.623 1.00 64.44 83 ALA A O 1
ATOM 677 N N . ALA A 1 84 ? 28.577 -1.952 -13.610 1.00 61.19 84 ALA A N 1
ATOM 678 C CA . ALA A 1 84 ? 29.241 -0.665 -13.408 1.00 61.19 84 ALA A CA 1
ATOM 679 C C . ALA A 1 84 ? 30.395 -0.751 -12.390 1.00 61.19 84 ALA A C 1
ATOM 681 O O . ALA A 1 84 ? 31.418 -0.094 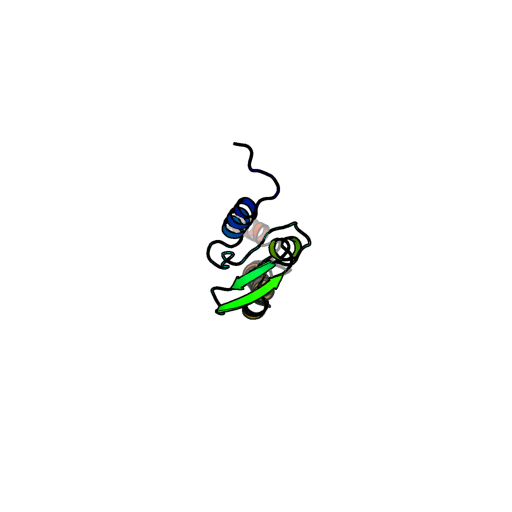-12.563 1.00 61.19 84 ALA A O 1
ATOM 682 N N . THR A 1 85 ? 30.266 -1.598 -11.365 1.00 57.69 85 THR A N 1
ATOM 683 C CA . THR A 1 85 ? 31.287 -1.802 -10.319 1.00 57.69 85 THR A CA 1
ATOM 684 C C . THR A 1 85 ? 32.407 -2.748 -10.785 1.00 57.69 85 THR A C 1
ATOM 686 O O . THR A 1 85 ? 33.574 -2.589 -10.425 1.00 57.69 85 THR A O 1
ATOM 689 N N . GLN A 1 86 ? 32.076 -3.712 -11.645 1.00 53.22 86 GLN A N 1
ATOM 690 C CA . GLN A 1 86 ? 32.989 -4.729 -12.167 1.00 53.22 86 GLN A CA 1
ATOM 691 C C . GLN A 1 86 ? 33.908 -4.192 -13.278 1.00 53.22 86 GLN A C 1
ATOM 693 O O . GLN A 1 86 ? 34.983 -4.746 -13.495 1.00 53.22 86 GLN A O 1
ATOM 698 N N . ARG A 1 87 ? 33.589 -3.046 -13.901 1.00 46.66 87 ARG A N 1
ATOM 699 C CA . ARG A 1 87 ? 34.533 -2.334 -14.790 1.00 46.66 87 ARG A CA 1
ATOM 700 C C . ARG A 1 87 ? 35.765 -1.772 -14.070 1.00 46.66 87 ARG A C 1
ATOM 702 O O . ARG A 1 87 ? 36.759 -1.508 -14.733 1.00 46.66 87 ARG A O 1
ATOM 709 N N . LEU A 1 88 ? 35.730 -1.623 -12.744 1.00 51.88 88 LEU A N 1
ATOM 710 C CA . LEU A 1 88 ? 36.862 -1.120 -11.952 1.00 51.88 88 LEU A CA 1
ATOM 711 C C . LEU A 1 88 ? 37.650 -2.222 -11.227 1.00 51.88 88 LEU A C 1
ATOM 713 O O . LEU A 1 88 ? 38.686 -1.933 -10.637 1.00 51.88 88 LEU A O 1
ATOM 717 N N . THR A 1 89 ? 37.192 -3.480 -11.247 1.00 52.72 89 THR A N 1
ATOM 718 C CA . THR A 1 89 ? 37.810 -4.562 -10.450 1.00 52.72 89 THR A CA 1
ATOM 719 C C . THR A 1 89 ? 37.970 -5.900 -11.180 1.00 52.72 89 THR A C 1
ATOM 721 O O . THR A 1 89 ? 38.495 -6.847 -10.597 1.00 52.72 89 THR A O 1
ATOM 724 N N . CYS A 1 90 ? 37.593 -6.013 -12.459 1.00 45.22 90 CYS A N 1
ATOM 725 C CA . CYS A 1 90 ? 37.671 -7.276 -13.205 1.00 45.22 90 CYS A CA 1
ATOM 726 C C . CYS A 1 90 ? 39.016 -7.522 -13.907 1.00 45.22 90 CYS A C 1
ATOM 728 O O . CYS A 1 90 ? 39.060 -7.988 -15.041 1.00 45.22 90 CYS A O 1
ATOM 730 N N . CYS A 1 91 ? 40.122 -7.272 -13.215 1.00 48.44 91 CYS A N 1
ATOM 731 C CA . CYS A 1 91 ? 41.347 -8.003 -13.500 1.00 48.44 91 CYS A CA 1
ATOM 732 C C . CYS A 1 91 ? 41.723 -8.751 -12.219 1.00 48.44 91 CYS A C 1
ATOM 734 O O . CYS A 1 91 ? 42.125 -8.101 -11.251 1.00 48.44 91 CYS A O 1
ATOM 736 N N . PRO A 1 92 ? 41.657 -10.096 -12.193 1.00 49.66 92 PRO A N 1
ATOM 737 C CA . PRO A 1 92 ? 42.190 -10.886 -11.080 1.00 49.66 92 PRO A CA 1
ATOM 738 C C . PRO A 1 92 ? 43.669 -10.564 -10.794 1.00 49.66 92 PRO A C 1
ATOM 740 O O . PRO A 1 92 ? 44.152 -10.790 -9.690 1.00 49.66 92 PRO A O 1
ATOM 743 N N . PHE A 1 93 ? 44.367 -9.984 -11.779 1.00 47.16 93 PHE A N 1
ATOM 744 C CA . PHE A 1 93 ? 45.768 -9.578 -11.723 1.00 47.16 93 PHE A CA 1
ATOM 745 C C . PHE A 1 93 ? 46.022 -8.189 -11.099 1.00 47.16 93 PHE A C 1
ATOM 747 O O . PHE A 1 93 ? 47.155 -7.863 -10.763 1.00 47.16 93 PHE A O 1
ATOM 754 N N . LEU A 1 94 ? 44.993 -7.353 -10.901 1.00 50.09 94 LEU A N 1
ATOM 755 C CA . LEU A 1 94 ? 45.155 -5.969 -10.420 1.00 50.09 94 LEU A CA 1
ATOM 756 C C . LEU A 1 94 ? 44.805 -5.798 -8.933 1.00 50.09 94 LEU A C 1
ATOM 758 O O . LEU A 1 94 ? 44.416 -4.717 -8.503 1.00 50.09 94 LEU A O 1
ATOM 762 N N . ARG A 1 95 ? 45.000 -6.835 -8.109 1.00 47.06 95 ARG A N 1
ATOM 763 C CA . ARG A 1 95 ? 45.060 -6.655 -6.643 1.00 47.06 95 ARG A CA 1
ATOM 764 C C . ARG A 1 95 ? 46.373 -6.016 -6.165 1.00 47.06 95 ARG A C 1
ATOM 766 O O . ARG A 1 95 ? 46.471 -5.667 -4.996 1.00 47.06 95 ARG A O 1
ATOM 773 N N . TYR A 1 96 ? 47.360 -5.844 -7.049 1.00 54.25 96 TYR A N 1
ATOM 774 C CA . TYR A 1 96 ? 48.705 -5.358 -6.711 1.00 54.25 96 TYR A CA 1
ATOM 775 C C . TYR A 1 96 ? 49.069 -3.991 -7.315 1.00 54.25 96 TYR A C 1
ATOM 777 O O . TYR A 1 96 ? 50.215 -3.567 -7.210 1.00 54.25 96 TYR A O 1
ATOM 785 N N . THR A 1 97 ? 48.133 -3.260 -7.927 1.00 52.38 97 THR A N 1
ATOM 786 C CA . THR A 1 97 ? 48.446 -1.964 -8.571 1.00 52.38 97 THR A CA 1
ATOM 787 C C . THR A 1 97 ? 48.923 -0.901 -7.584 1.00 52.38 97 THR A C 1
ATOM 789 O O . THR A 1 97 ? 49.798 -0.105 -7.916 1.00 52.38 97 THR A O 1
ATOM 792 N N . ALA A 1 98 ? 48.415 -0.928 -6.349 1.00 52.69 98 ALA A N 1
ATOM 793 C CA . ALA A 1 98 ? 48.871 -0.037 -5.284 1.00 52.69 98 ALA A CA 1
ATOM 794 C C . ALA A 1 98 ? 50.328 -0.311 -4.859 1.00 52.69 98 ALA A C 1
ATOM 796 O O . ALA A 1 98 ? 51.049 0.624 -4.523 1.00 52.69 98 ALA A O 1
ATOM 797 N N . LEU A 1 99 ? 50.779 -1.569 -4.912 1.00 51.81 99 LEU A N 1
ATOM 798 C CA . LEU A 1 99 ? 52.143 -1.968 -4.546 1.00 51.81 99 LEU A CA 1
ATOM 799 C C . LEU A 1 99 ? 53.126 -1.817 -5.716 1.00 51.81 99 LEU A C 1
ATOM 801 O O . LEU A 1 99 ? 54.257 -1.395 -5.506 1.00 51.81 99 LEU A O 1
ATOM 805 N N . ILE A 1 100 ? 52.694 -2.073 -6.955 1.00 53.31 100 ILE A N 1
ATOM 806 C CA . ILE A 1 100 ? 53.530 -1.911 -8.158 1.00 53.31 100 ILE A CA 1
ATOM 807 C C . ILE A 1 100 ? 53.939 -0.440 -8.349 1.00 53.31 100 ILE A C 1
ATOM 809 O O . ILE A 1 100 ? 55.109 -0.155 -8.596 1.00 53.31 100 ILE A O 1
ATOM 813 N N . ASN A 1 101 ? 53.023 0.510 -8.133 1.00 53.66 101 ASN A N 1
ATOM 814 C CA . ASN A 1 101 ? 53.332 1.939 -8.258 1.00 53.66 101 ASN A CA 1
ATOM 815 C C . ASN A 1 101 ? 54.297 2.464 -7.176 1.00 53.66 101 ASN A C 1
ATOM 817 O O . ASN A 1 101 ? 54.969 3.464 -7.404 1.00 53.66 101 ASN A O 1
ATOM 821 N N . GLN A 1 102 ? 54.416 1.801 -6.019 1.00 55.31 102 GLN A N 1
ATOM 822 C CA . GLN A 1 102 ? 55.392 2.180 -4.984 1.00 55.31 102 GLN A CA 1
ATOM 823 C C . GLN A 1 102 ? 56.813 1.673 -5.273 1.00 55.31 102 GLN A C 1
ATOM 825 O O . GLN A 1 102 ? 57.775 2.235 -4.749 1.00 55.31 102 GLN A O 1
ATOM 830 N N . VAL A 1 103 ? 56.960 0.633 -6.101 1.00 56.50 103 VAL A N 1
ATOM 831 C CA . VAL A 1 103 ? 58.267 0.061 -6.464 1.00 56.50 103 VAL A CA 1
ATOM 832 C C . VAL A 1 103 ? 58.941 0.869 -7.580 1.00 56.50 103 VAL A C 1
ATOM 834 O O . VAL A 1 103 ? 60.145 1.098 -7.517 1.00 56.50 103 VAL A O 1
ATOM 837 N N . PHE A 1 104 ? 58.183 1.375 -8.558 1.00 50.44 104 PHE A N 1
ATOM 838 C CA . PHE A 1 104 ? 58.752 2.087 -9.714 1.00 50.44 104 PHE A CA 1
ATOM 839 C C . PHE A 1 104 ? 59.107 3.565 -9.473 1.00 50.44 104 PHE A C 1
ATOM 841 O O . PHE A 1 104 ? 59.909 4.110 -10.220 1.00 50.44 104 PHE A O 1
ATOM 848 N N . VAL A 1 105 ? 58.591 4.211 -8.420 1.00 50.25 105 VAL A N 1
ATOM 849 C CA . VAL A 1 105 ? 58.939 5.613 -8.083 1.00 50.25 105 VAL A CA 1
ATOM 850 C C . VAL A 1 105 ? 60.287 5.726 -7.347 1.00 50.25 105 VAL A C 1
ATOM 852 O O . VAL A 1 105 ? 60.829 6.814 -7.210 1.00 50.25 105 VAL A O 1
ATOM 855 N N . LYS A 1 106 ? 60.866 4.611 -6.879 1.00 49.75 106 LYS A N 1
ATOM 856 C CA . LYS A 1 106 ? 62.151 4.599 -6.151 1.00 49.75 106 LYS A CA 1
ATOM 857 C C . LYS A 1 106 ? 63.379 4.286 -7.019 1.00 49.75 106 LYS A C 1
ATOM 859 O O . LYS A 1 106 ? 64.466 4.138 -6.470 1.00 49.75 106 LYS A O 1
ATOM 864 N N . LEU A 1 107 ? 63.218 4.152 -8.338 1.00 52.09 107 LEU A N 1
ATOM 865 C CA . LEU A 1 107 ? 64.306 3.829 -9.278 1.00 52.09 107 LEU A CA 1
ATOM 866 C C . LEU A 1 107 ? 64.602 4.949 -10.295 1.00 52.09 107 LEU A C 1
ATOM 868 O O . LEU A 1 107 ? 65.306 4.711 -11.273 1.00 52.09 107 LEU A O 1
ATOM 872 N N . THR A 1 108 ? 64.102 6.160 -10.048 1.00 47.06 108 THR A N 1
ATOM 873 C CA . THR A 1 108 ? 64.489 7.400 -10.744 1.00 47.06 108 THR A CA 1
ATOM 874 C C . THR A 1 108 ? 65.054 8.395 -9.755 1.00 47.06 108 THR A C 1
ATOM 876 O O .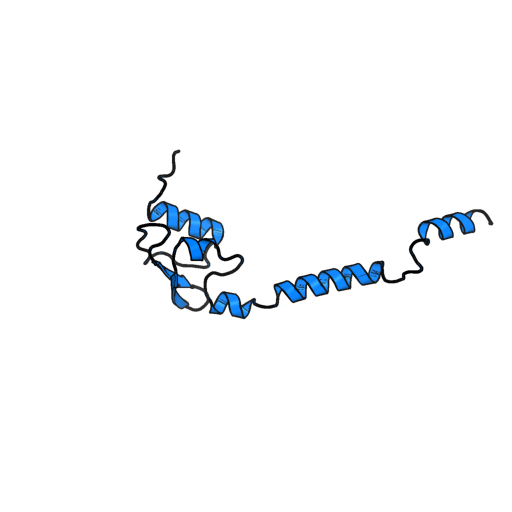 THR A 1 108 ? 64.406 8.546 -8.693 1.00 47.06 108 THR A O 1
#

Secondary structure (DSSP, 8-state):
----TT-HHHHHHHHHHHHTTSEE-TT---S-SSS-EEEEETTTTEEEEE-HHHHHH-SS-SSHHHHHHHTTHHHHHHHHHHHHHHTTT--TTTTSHHHHHHHHTT--

Sequence (108 aa):
MAIPKNTKKAFIVKAQQRWGNKYDCSKVDYVNSRTSVVIHCKKHNVDFEQTPKAHFAAKHHSCSECYEAEAGIFQNKWREKLAATQRLTCCPFLRYTALINQVFVKLT

Nearest PDB structures (foldseek):
  5w0b-assembly4_C  TM=4.819E-01  e=2.376E+00  Homo sapiens
  3net-assembly1_A  TM=4.251E-01  e=8.124E+00  Nostoc sp. PCC 7120 = FACHB-418
  4ani-assembly1_H  TM=2.682E-01  e=5.165E+00  Geobacillus kaustophilus HTA426
  2v7y-assembly1_A  TM=2.642E-01  e=7.138E+00  Geobacillus kaustophilus HTA426

Radius of gyration: 25.03 Å; Cα contacts (8 Å, |Δi|>4): 91; chains: 1; bounding box: 79×23×36 Å

Foldseek 3Di:
DDDDDWDLVVLVVVCCVVPNPQKDQPQFDTDDQADWTWIAGPVVRDIDIDGNVQCVVDDQHSDPVRCVVCPPVVVVVVVVVVVVVCVVPPDPPPPCVVVVVVVVVVPD

pLDDT: mean 77.38, std 17.38, range [45.22, 95.0]

Mean predicted aligned error: 12.6 Å